Protein AF-I0GVP5-F1 (afdb_monomer_lite)

InterPro domains:
  IPR000847 LysR, HTH, N-terminal domain [PF00126] (1-45)
  IPR000847 LysR, HTH, N-terminal domain [PR00039] (1-12)
  IPR000847 LysR, HTH, N-terminal domain [PR00039] (12-22)
  IPR000847 LysR, HTH, N-terminal domain [PR00039] (22-33)
  IPR000847 LysR, HTH, N-terminal domain [PS50931] (1-41)
  IPR036388 Winged helix-like DNA-binding domain superfamily [G3DSA:1.10.10.10] (1-61)
  IPR036390 Winged helix DNA-binding domain superfamily [SSF46785] (1-61)

Foldseek 3Di:
DCVVCVVVVHDPVVVVVVQVVVCVVVVHHQWDDDDPDIDGDPVVVVVVVVVVVVVVVVVVVVVCVVVVVVVVVVLVVVLVVLLVVLVVVCVVVVHDPVVSVVRSVVVSD

Secondary structure (DSSP, 8-state):
-HHHHHHTTS-HHHHHHHHHHHHHHHTS-SEEEETTEEEE-HHHHHHHHHHHHHHHHHHHHHHHHHHHHHHHHHHHHHHHHHHHHHHHHHHHTT--HHHHHHHHHHS--

Radius of gyration: 29.1 Å; chains: 1; bounding box: 52×28×79 Å

Sequence (109 aa):
MTRAAEKLHISQPSVSQAIRELEEHYGTRLFERLGKKLFLTAAGEELLQYAIILLGFEMNLFRVLDIGSQSFSVMIFTLLTAFMTAWGVGRLLHLDRNTTTLIGAGTGI

Structure (mmCIF, N/CA/C/O backbone):
data_AF-I0GVP5-F1
#
_entry.id   AF-I0GVP5-F1
#
loop_
_atom_site.group_PDB
_atom_site.id
_atom_site.type_symbol
_atom_site.label_atom_id
_atom_site.label_alt_id
_atom_site.label_comp_id
_atom_site.label_asym_id
_atom_site.label_entity_id
_atom_site.label_seq_id
_atom_site.pdbx_PDB_ins_code
_atom_site.Cartn_x
_atom_site.Cartn_y
_atom_site.Cartn_z
_atom_site.occupancy
_atom_site.B_iso_or_equiv
_atom_site.auth_seq_id
_atom_site.auth_comp_id
_atom_site.auth_asym_id
_atom_site.auth_atom_id
_atom_site.pdbx_PDB_model_num
ATOM 1 N N . MET A 1 1 ? -6.704 -0.071 18.753 1.00 82.44 1 MET A N 1
ATOM 2 C CA . MET A 1 1 ? -7.414 0.793 17.784 1.00 82.44 1 MET A CA 1
ATOM 3 C C . MET A 1 1 ? -7.024 2.264 17.900 1.00 82.44 1 MET A C 1
ATOM 5 O O . MET A 1 1 ? -6.628 2.799 16.882 1.00 82.44 1 MET A O 1
ATOM 9 N N . THR A 1 2 ? -7.034 2.907 19.078 1.00 87.62 2 THR A N 1
ATOM 10 C CA . THR A 1 2 ? -6.676 4.344 19.224 1.00 87.62 2 THR A CA 1
ATOM 11 C C . THR A 1 2 ? -5.345 4.723 18.565 1.00 87.62 2 THR A C 1
ATOM 13 O O . THR A 1 2 ? -5.316 5.593 17.707 1.00 87.62 2 THR A O 1
ATOM 16 N N . ARG A 1 3 ? -4.273 3.967 18.840 1.00 90.31 3 ARG A N 1
ATOM 17 C CA . ARG A 1 3 ? -2.958 4.173 18.202 1.00 90.31 3 ARG A CA 1
ATOM 18 C C . ARG A 1 3 ? -2.968 4.043 16.673 1.00 90.31 3 ARG A C 1
ATOM 20 O O . ARG A 1 3 ? -2.137 4.643 16.008 1.00 90.31 3 ARG A O 1
ATOM 27 N N . ALA A 1 4 ? -3.851 3.213 16.113 1.00 90.44 4 ALA A N 1
ATOM 28 C CA . ALA A 1 4 ? -3.961 3.057 14.663 1.00 90.44 4 ALA A CA 1
ATOM 29 C C . ALA A 1 4 ? -4.655 4.273 14.042 1.00 90.44 4 ALA A C 1
ATOM 31 O O . ALA A 1 4 ? -4.191 4.777 13.031 1.00 90.44 4 ALA A O 1
ATOM 32 N N . ALA A 1 5 ? -5.705 4.781 14.692 1.00 93.19 5 ALA A N 1
ATOM 33 C CA . ALA A 1 5 ? -6.401 5.995 14.278 1.00 93.19 5 ALA A CA 1
ATOM 34 C C . ALA A 1 5 ? -5.460 7.214 14.266 1.00 93.19 5 ALA A C 1
ATOM 36 O O . ALA A 1 5 ? -5.410 7.938 13.278 1.00 93.19 5 ALA A O 1
ATOM 37 N N . GLU A 1 6 ? -4.631 7.362 15.306 1.00 94.31 6 GLU A N 1
ATOM 38 C CA . GLU A 1 6 ? -3.583 8.391 15.372 1.00 94.31 6 GLU A CA 1
ATOM 39 C C . GLU A 1 6 ? -2.578 8.273 14.217 1.00 94.31 6 GLU A C 1
ATOM 41 O O . GLU A 1 6 ? -2.311 9.259 13.537 1.00 94.31 6 GLU A O 1
ATOM 46 N N . LYS A 1 7 ? -2.053 7.065 13.957 1.00 94.38 7 LYS A N 1
ATOM 47 C CA . LYS A 1 7 ? -1.100 6.820 12.858 1.00 94.38 7 LYS A CA 1
ATOM 48 C C . LYS A 1 7 ? -1.694 7.050 11.470 1.00 94.38 7 LYS A C 1
ATOM 50 O O . LYS A 1 7 ? -0.967 7.416 10.558 1.00 94.38 7 LYS A O 1
ATOM 55 N N . LEU A 1 8 ? -2.986 6.785 11.311 1.00 93.19 8 LEU A N 1
ATOM 56 C CA . LEU A 1 8 ? -3.711 6.960 10.056 1.00 93.19 8 LEU A CA 1
ATOM 57 C C . LEU A 1 8 ? -4.309 8.369 9.920 1.00 93.19 8 LEU A C 1
ATOM 59 O O . LEU A 1 8 ? -4.978 8.636 8.930 1.00 93.19 8 LEU A O 1
ATOM 63 N N . HIS A 1 9 ? -4.087 9.261 10.895 1.00 93.38 9 HIS A N 1
ATOM 64 C CA . HIS A 1 9 ? -4.650 10.615 10.938 1.00 93.38 9 HIS A CA 1
ATOM 65 C C . HIS A 1 9 ? -6.180 10.661 10.771 1.00 93.38 9 HIS A C 1
ATOM 67 O O . HIS A 1 9 ? -6.728 11.584 10.172 1.00 93.38 9 HIS A O 1
ATOM 73 N N . ILE A 1 10 ? -6.882 9.674 11.333 1.00 94.19 10 ILE A N 1
ATOM 74 C CA . ILE A 1 10 ? -8.347 9.569 11.296 1.00 94.19 10 ILE A CA 1
ATOM 75 C C . ILE A 1 10 ? -8.929 9.378 12.694 1.00 94.19 10 ILE A C 1
ATOM 77 O O . ILE A 1 10 ? -8.227 9.089 13.662 1.00 94.19 10 ILE A O 1
ATOM 81 N N . SER A 1 11 ? -10.248 9.536 12.812 1.00 94.50 11 SER A N 1
ATOM 82 C CA . SER A 1 11 ? -10.936 9.336 14.084 1.00 94.50 11 SER A CA 1
ATOM 83 C C . SER A 1 11 ? -10.988 7.850 14.471 1.00 94.50 11 SER A C 1
ATOM 85 O O . SER A 1 11 ? -11.105 6.957 13.627 1.00 94.50 11 SER A O 1
ATOM 87 N N . GLN A 1 12 ? -10.932 7.563 15.773 1.00 92.00 12 GLN A N 1
ATOM 88 C CA . GLN A 1 12 ? -11.068 6.195 16.282 1.00 92.00 12 GLN A CA 1
ATOM 89 C C . GLN A 1 12 ? -12.420 5.536 15.928 1.00 92.00 12 GLN A C 1
ATOM 91 O O . GLN A 1 12 ? -12.399 4.343 15.601 1.00 92.00 12 GLN A O 1
ATOM 96 N N . PRO A 1 13 ? -13.563 6.257 15.928 1.00 94.12 13 PRO A N 1
ATOM 97 C CA . PRO A 1 13 ? -14.818 5.741 15.386 1.00 94.12 13 PRO A CA 1
ATOM 98 C C . PRO A 1 13 ? -14.712 5.314 13.920 1.00 94.12 13 PRO A C 1
ATOM 100 O O . PRO A 1 13 ? -15.185 4.232 13.594 1.00 94.12 13 PRO A O 1
ATOM 103 N N . SER A 1 14 ? -14.024 6.084 13.066 1.00 94.44 14 SER A N 1
ATOM 104 C CA . SER A 1 14 ? -13.851 5.749 11.642 1.00 94.44 14 SER A CA 1
ATOM 105 C C . SER A 1 14 ? -13.125 4.417 11.445 1.00 94.44 14 SER A C 1
ATOM 107 O O . SER A 1 14 ? -13.581 3.578 10.676 1.00 94.44 14 SER A O 1
ATOM 109 N N . VAL A 1 15 ? -12.037 4.175 12.189 1.00 93.50 15 VAL A N 1
ATOM 110 C CA . VAL A 1 15 ? -11.318 2.884 12.141 1.00 93.50 15 VAL A CA 1
ATOM 111 C C . VAL A 1 15 ? -12.212 1.741 12.613 1.00 93.50 15 VAL A C 1
ATOM 113 O O . VAL A 1 15 ? -12.245 0.678 12.002 1.00 93.50 15 VAL A O 1
ATOM 116 N N . SER A 1 16 ? -12.929 1.946 13.721 1.00 93.31 16 SER A N 1
ATOM 117 C CA . SER A 1 16 ? -13.804 0.912 14.277 1.00 93.31 16 SER A CA 1
ATOM 118 C C . SER A 1 16 ? -14.969 0.588 13.347 1.00 93.31 16 SER A C 1
ATOM 120 O O . SER A 1 16 ? -15.378 -0.567 13.283 1.00 93.31 16 SER A O 1
ATOM 122 N N . GLN A 1 17 ? -15.506 1.594 12.659 1.00 94.81 17 GLN A N 1
ATOM 123 C CA . GLN A 1 17 ? -16.584 1.433 11.698 1.00 94.81 17 GLN A CA 1
ATOM 124 C C . GLN A 1 17 ? -16.106 0.677 10.460 1.00 94.81 17 GLN A C 1
ATOM 126 O O . GLN A 1 17 ? -16.740 -0.305 10.103 1.00 94.81 17 GLN A O 1
ATOM 131 N N . ALA A 1 18 ? -14.959 1.049 9.885 1.00 94.44 18 ALA A N 1
ATOM 132 C CA . ALA A 1 18 ? -14.389 0.343 8.738 1.00 94.44 18 ALA A CA 1
ATOM 133 C C . ALA A 1 18 ? -14.123 -1.142 9.043 1.00 94.44 18 ALA A C 1
ATOM 135 O O . ALA A 1 18 ? -14.433 -2.009 8.233 1.00 94.44 18 ALA A O 1
ATOM 136 N N . ILE A 1 19 ? -13.597 -1.452 10.237 1.00 94.12 19 ILE A N 1
ATOM 137 C CA . ILE A 1 19 ? -13.417 -2.845 10.676 1.00 94.12 19 ILE A CA 1
ATOM 138 C C . ILE A 1 19 ? -14.767 -3.555 10.777 1.00 94.12 19 ILE A C 1
ATOM 140 O O . ILE A 1 19 ? -14.893 -4.671 10.290 1.00 94.12 19 ILE A O 1
ATOM 144 N N . ARG A 1 20 ? -15.775 -2.917 11.382 1.00 94.88 20 ARG A N 1
ATOM 145 C CA . ARG A 1 20 ? -17.097 -3.526 11.546 1.00 94.88 20 ARG A CA 1
ATOM 146 C C . ARG A 1 20 ? -17.784 -3.780 10.205 1.00 94.88 20 ARG A C 1
ATOM 148 O O . ARG A 1 20 ? -18.341 -4.850 10.027 1.00 94.88 20 ARG A O 1
ATOM 155 N N . GLU A 1 21 ? -17.712 -2.841 9.268 1.00 96.50 21 GLU A N 1
ATOM 156 C CA . GLU A 1 21 ? -18.239 -3.015 7.909 1.00 96.50 21 GLU A CA 1
ATOM 157 C C . GLU A 1 21 ? -17.561 -4.192 7.197 1.00 96.50 21 GLU A C 1
ATOM 159 O O . GLU A 1 21 ? -18.227 -4.974 6.524 1.00 96.50 21 GLU A O 1
ATOM 164 N N . LEU A 1 22 ? -16.251 -4.371 7.400 1.00 95.44 22 LEU A N 1
ATOM 165 C CA . LEU A 1 22 ? -15.510 -5.514 6.870 1.00 95.44 22 LEU A CA 1
ATOM 166 C C . LEU A 1 22 ? -15.970 -6.834 7.513 1.00 95.44 22 LEU A C 1
ATOM 168 O O . LEU A 1 22 ? -16.237 -7.807 6.813 1.00 95.44 22 LEU A O 1
ATOM 172 N N . GLU A 1 23 ? -16.105 -6.861 8.839 1.00 95.88 23 GLU A N 1
ATOM 173 C CA . GLU A 1 23 ? -16.599 -8.026 9.584 1.00 95.88 23 GLU A CA 1
ATOM 174 C C .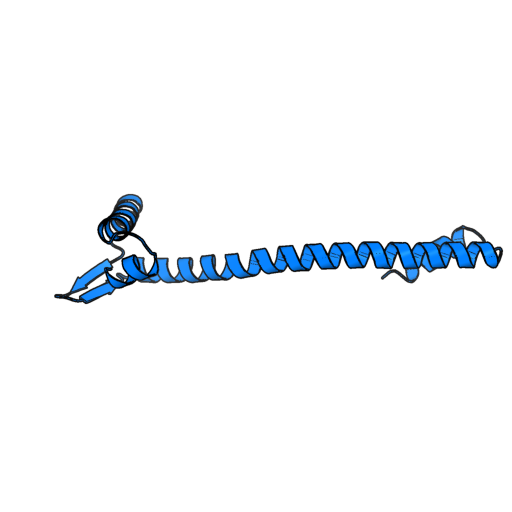 GLU A 1 23 ? -18.041 -8.394 9.193 1.00 95.88 23 GLU A C 1
ATOM 176 O O . GLU A 1 23 ? -18.362 -9.574 9.061 1.00 95.88 23 GLU A O 1
ATOM 181 N N . GLU A 1 24 ? -18.904 -7.400 8.964 1.00 96.69 24 GLU A N 1
ATOM 182 C CA . GLU A 1 24 ? -20.281 -7.582 8.492 1.00 96.69 24 GLU A CA 1
ATOM 183 C C . GLU A 1 24 ? -20.322 -8.091 7.046 1.00 96.69 24 GLU A C 1
ATOM 185 O O . GLU A 1 24 ? -21.066 -9.024 6.752 1.00 96.69 24 GLU A O 1
ATOM 190 N N . HIS A 1 25 ? -19.492 -7.535 6.157 1.00 96.06 25 HIS A N 1
ATOM 191 C CA . HIS A 1 25 ? -19.424 -7.946 4.754 1.00 96.06 25 HIS A CA 1
ATOM 192 C C . HIS A 1 25 ? -18.989 -9.408 4.592 1.00 96.06 25 HIS A C 1
ATOM 194 O O . HIS A 1 25 ? -19.568 -10.140 3.792 1.00 96.06 25 HIS A O 1
ATOM 200 N N . TYR A 1 26 ? -17.993 -9.844 5.369 1.00 93.06 26 TYR A N 1
ATOM 201 C CA . TYR A 1 26 ? -17.478 -11.216 5.324 1.00 93.06 26 TYR A CA 1
ATOM 202 C C . TYR A 1 26 ? -18.146 -12.163 6.333 1.00 93.06 26 TYR A C 1
ATOM 204 O O . TYR A 1 26 ? -17.833 -13.352 6.358 1.00 93.06 26 TYR A O 1
ATOM 212 N N . GLY A 1 27 ? -19.054 -11.662 7.175 1.00 94.88 27 GLY A N 1
ATOM 213 C CA . GLY A 1 27 ? -19.783 -12.457 8.167 1.00 94.88 27 GLY A CA 1
ATOM 214 C C . GLY A 1 27 ? -18.903 -13.102 9.247 1.00 94.88 27 GLY A C 1
ATOM 215 O O . GLY A 1 27 ? -19.324 -14.071 9.879 1.00 94.88 27 GLY A O 1
ATOM 216 N N . THR A 1 28 ? -17.687 -12.599 9.468 1.00 95.19 28 THR A N 1
ATOM 217 C CA . THR A 1 28 ? -16.724 -13.148 10.433 1.00 95.19 28 THR A CA 1
ATOM 218 C C . THR A 1 28 ? -16.067 -12.042 11.243 1.00 95.19 28 THR A C 1
ATOM 220 O O . THR A 1 28 ? -15.851 -10.937 10.752 1.00 95.19 28 THR A O 1
ATOM 223 N N . ARG A 1 29 ? -15.718 -12.336 12.497 1.00 95.81 29 ARG A N 1
ATOM 224 C CA . ARG A 1 29 ? -14.945 -11.405 13.325 1.00 95.81 29 ARG A CA 1
ATOM 225 C C . ARG A 1 29 ? -13.474 -11.512 12.970 1.00 95.81 29 ARG A C 1
ATOM 227 O O . ARG A 1 29 ? -12.925 -12.610 12.952 1.00 95.81 29 ARG A O 1
ATOM 234 N N . LEU A 1 30 ? -12.831 -10.375 12.760 1.00 95.38 30 LEU A N 1
ATOM 235 C CA . LEU A 1 30 ? -11.401 -10.257 12.493 1.00 95.38 30 LEU A CA 1
ATOM 236 C C . LEU A 1 30 ? -10.631 -9.963 13.781 1.00 95.38 30 LEU A C 1
ATOM 238 O O . LEU A 1 30 ? -9.467 -10.339 13.913 1.00 95.38 30 LEU A O 1
ATOM 242 N N . PHE A 1 31 ? -11.294 -9.325 14.750 1.00 95.19 31 PHE A N 1
ATOM 243 C CA . PHE A 1 31 ? -10.710 -9.018 16.048 1.00 95.19 31 PHE A CA 1
ATOM 244 C C . PHE A 1 31 ? -11.558 -9.534 17.210 1.00 95.19 31 PHE A C 1
ATOM 246 O O . PHE A 1 31 ? -12.788 -9.481 17.203 1.00 95.19 31 PHE A O 1
ATOM 253 N N . GLU A 1 32 ? -10.882 -9.936 18.281 1.00 93.69 32 GLU A N 1
ATOM 254 C CA . GLU A 1 32 ? -11.498 -10.290 19.554 1.00 93.69 32 GLU A CA 1
ATOM 255 C C . GLU A 1 32 ? -10.881 -9.505 20.715 1.00 93.69 32 GLU A C 1
ATOM 257 O O . GLU A 1 32 ? -9.739 -9.037 20.668 1.00 93.69 32 GLU A O 1
ATOM 262 N N . ARG A 1 33 ? -11.667 -9.302 21.774 1.00 90.19 33 ARG A N 1
ATOM 263 C CA . ARG A 1 33 ? -11.236 -8.566 22.966 1.00 90.19 33 ARG A CA 1
ATOM 264 C C . ARG A 1 33 ? -11.129 -9.521 24.142 1.00 90.19 33 ARG A C 1
ATOM 266 O O . ARG A 1 33 ? -12.142 -10.028 24.611 1.00 90.19 33 ARG A O 1
ATOM 273 N N . LEU A 1 34 ? -9.917 -9.676 24.668 1.00 89.19 34 LEU A N 1
ATOM 274 C CA .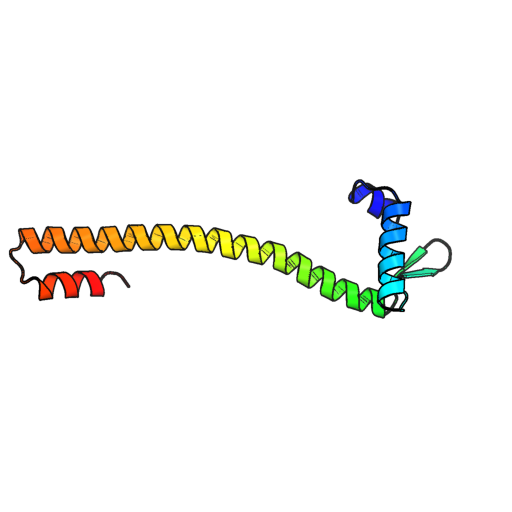 LEU A 1 34 ? -9.673 -10.316 25.959 1.00 89.19 34 LEU A CA 1
ATOM 275 C C . LEU A 1 34 ? -9.280 -9.240 26.978 1.00 89.19 34 LEU A C 1
ATOM 277 O O . LEU A 1 34 ? -8.157 -8.722 26.999 1.00 89.19 34 LEU A O 1
ATOM 281 N N . GLY A 1 35 ? -10.254 -8.858 27.808 1.00 87.94 35 GLY A N 1
ATOM 282 C CA . GLY A 1 35 ? -10.117 -7.777 28.781 1.00 87.94 35 GLY A CA 1
ATOM 283 C C . GLY A 1 35 ? -9.842 -6.430 28.106 1.00 87.94 35 GLY A C 1
ATOM 284 O O . GLY A 1 35 ? -10.645 -5.935 27.318 1.00 87.94 35 GLY A O 1
ATOM 285 N N . LYS A 1 36 ? -8.692 -5.818 28.418 1.00 83.50 36 LYS A N 1
ATOM 286 C CA . LYS A 1 36 ? -8.271 -4.526 27.837 1.00 83.50 36 LYS A CA 1
ATOM 287 C C . LYS A 1 36 ? -7.475 -4.663 26.532 1.00 83.50 36 LYS A C 1
ATOM 289 O O . LYS A 1 36 ? -7.127 -3.644 25.935 1.00 83.50 36 LYS A O 1
ATOM 294 N N . LYS A 1 37 ? -7.148 -5.885 26.103 1.00 86.19 37 LYS A N 1
ATOM 295 C CA . LYS A 1 37 ? -6.322 -6.146 24.917 1.00 86.19 37 LYS A CA 1
ATOM 296 C C . LYS A 1 37 ? 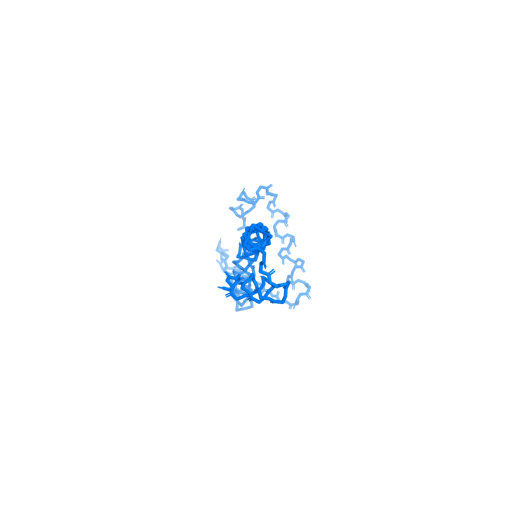-7.182 -6.604 23.737 1.00 86.19 37 LYS A C 1
ATOM 298 O O . LYS A 1 37 ? -8.233 -7.211 23.921 1.00 86.19 37 LYS A O 1
ATOM 303 N N . LEU A 1 38 ? -6.724 -6.264 22.536 1.00 90.94 38 LEU A N 1
ATOM 304 C CA . LEU A 1 38 ? 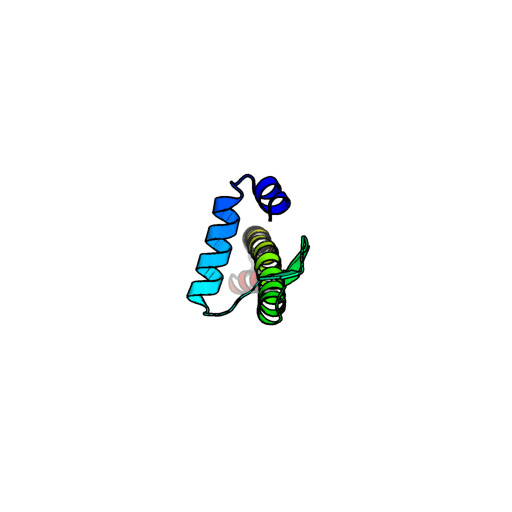-7.333 -6.635 21.261 1.00 90.94 38 LEU A CA 1
ATOM 305 C C . LEU A 1 38 ? -6.407 -7.640 20.574 1.00 90.94 38 LEU A C 1
ATOM 307 O O . LEU A 1 38 ? -5.211 -7.364 20.469 1.00 90.94 38 LEU A O 1
ATOM 311 N N . PHE A 1 39 ? -6.961 -8.757 20.122 1.00 93.81 39 PHE A N 1
ATOM 312 C CA . PHE A 1 39 ? -6.258 -9.834 19.432 1.00 93.81 39 PHE A CA 1
ATOM 313 C C . PHE A 1 39 ? -6.901 -10.088 18.069 1.00 93.81 39 PHE A C 1
ATOM 315 O O . PHE A 1 39 ? -8.048 -9.694 17.844 1.00 93.81 39 PHE A O 1
ATOM 322 N N . LEU A 1 40 ? -6.142 -10.690 17.156 1.00 95.12 40 LEU A N 1
ATOM 323 C CA . LEU A 1 40 ? -6.670 -11.177 15.885 1.00 95.12 40 LEU A CA 1
ATOM 324 C C . LEU A 1 40 ? -7.345 -12.526 16.114 1.00 95.12 40 LEU A C 1
ATOM 326 O O . LEU A 1 40 ? -6.885 -13.323 16.928 1.00 95.12 40 LEU A O 1
ATOM 330 N N . THR A 1 41 ? -8.429 -12.768 15.391 1.00 96.56 41 THR A N 1
ATOM 331 C CA . THR A 1 41 ? -8.988 -14.114 15.238 1.00 96.56 41 THR A CA 1
ATOM 332 C C . THR A 1 41 ? -8.207 -14.870 14.156 1.00 96.56 41 THR A C 1
ATOM 334 O O . THR A 1 41 ? -7.427 -14.265 13.422 1.00 96.56 41 THR A O 1
ATOM 337 N N . ALA A 1 42 ? -8.472 -16.168 13.969 1.00 95.50 42 ALA A N 1
ATOM 338 C CA . ALA A 1 42 ? -7.889 -16.935 12.861 1.00 95.50 42 ALA A CA 1
ATOM 339 C C . ALA A 1 42 ? -8.162 -16.292 11.482 1.00 95.50 42 ALA A C 1
ATOM 341 O O . ALA A 1 42 ? -7.260 -16.174 10.658 1.00 95.50 42 ALA A O 1
ATOM 342 N N . ALA A 1 43 ? -9.385 -15.794 11.260 1.00 95.25 43 ALA A N 1
ATOM 343 C CA . ALA A 1 43 ? -9.733 -15.066 10.038 1.00 95.25 43 ALA A CA 1
ATOM 344 C C . ALA A 1 43 ? -8.986 -13.723 9.929 1.00 95.25 43 ALA A C 1
ATOM 346 O O . ALA A 1 43 ? -8.567 -13.323 8.845 1.00 95.25 43 ALA A O 1
ATOM 347 N N . GLY A 1 44 ? -8.787 -13.030 11.056 1.00 96.38 44 GLY A N 1
ATOM 348 C CA . GLY A 1 44 ? -7.988 -11.807 11.114 1.00 96.38 44 GLY A CA 1
ATOM 349 C C . GLY A 1 44 ? -6.509 -12.036 10.789 1.00 96.38 44 GLY A C 1
ATOM 350 O O . GLY A 1 44 ? -5.897 -11.203 10.123 1.00 96.38 44 GLY A O 1
ATOM 351 N N . GLU A 1 45 ? -5.937 -13.159 11.226 1.00 96.88 45 GLU A N 1
ATOM 352 C CA . GLU A 1 45 ? -4.565 -13.552 10.889 1.00 96.88 45 GLU A CA 1
ATOM 353 C C . GLU A 1 45 ? -4.409 -13.865 9.399 1.00 96.88 45 GLU A C 1
ATOM 355 O O . GLU A 1 45 ? -3.441 -13.419 8.782 1.00 96.88 45 GLU A O 1
ATOM 360 N N . GLU A 1 46 ? -5.369 -14.574 8.802 1.00 96.06 46 GLU A N 1
ATOM 361 C CA . GLU A 1 46 ? -5.360 -14.867 7.366 1.00 96.06 46 GLU A CA 1
ATOM 362 C C . GLU A 1 46 ? -5.472 -13.578 6.535 1.00 96.06 46 GLU A C 1
ATOM 364 O O . GLU A 1 46 ? -4.661 -13.326 5.641 1.00 96.06 46 GLU A O 1
ATOM 369 N N . LEU A 1 47 ? -6.410 -12.695 6.895 1.00 95.69 47 LEU A N 1
ATOM 370 C CA . LEU A 1 47 ? -6.561 -11.393 6.247 1.00 95.69 47 LEU A CA 1
ATOM 371 C C . LEU A 1 47 ? -5.283 -10.550 6.353 1.00 95.69 47 LEU A C 1
ATOM 373 O O . LEU A 1 47 ? -4.900 -9.890 5.386 1.00 95.69 47 LEU A O 1
ATOM 377 N N . LEU A 1 48 ? -4.612 -10.568 7.508 1.00 95.44 48 LEU A N 1
ATOM 378 C CA . LEU A 1 48 ? -3.359 -9.841 7.702 1.00 95.44 48 LEU A CA 1
ATOM 379 C C . LEU A 1 48 ? -2.273 -10.319 6.729 1.00 95.44 48 LEU A C 1
ATOM 381 O O . LEU A 1 48 ? -1.555 -9.484 6.178 1.00 95.44 48 LEU A O 1
ATOM 385 N N . GLN A 1 49 ? -2.162 -11.629 6.487 1.00 96.62 49 GLN A N 1
ATOM 386 C CA . GLN A 1 49 ? -1.198 -12.170 5.523 1.00 96.62 49 GLN A CA 1
ATOM 387 C C . GLN A 1 49 ? -1.465 -11.627 4.115 1.00 96.62 49 GLN A C 1
ATOM 389 O O . GLN A 1 49 ? -0.549 -11.095 3.483 1.00 96.62 49 GLN A O 1
ATOM 394 N N . TYR A 1 50 ? -2.718 -11.673 3.652 1.00 95.19 50 TYR A N 1
ATOM 395 C CA . TYR A 1 50 ? -3.080 -11.121 2.345 1.00 95.19 50 TYR A CA 1
ATOM 396 C C . TYR A 1 50 ? -2.848 -9.610 2.264 1.00 95.19 50 TYR A C 1
ATOM 398 O O . TYR A 1 50 ? -2.306 -9.130 1.270 1.00 95.19 50 TYR A O 1
ATOM 406 N N . ALA A 1 51 ? -3.198 -8.858 3.312 1.00 94.75 51 ALA A N 1
ATOM 407 C CA . ALA A 1 51 ? -2.995 -7.413 3.355 1.00 94.75 51 ALA A CA 1
ATOM 408 C C . ALA A 1 51 ? -1.509 -7.037 3.239 1.00 94.75 51 ALA A C 1
ATOM 410 O O . ALA A 1 51 ? -1.164 -6.123 2.492 1.00 94.75 51 ALA A O 1
ATOM 411 N N . ILE A 1 52 ? -0.617 -7.761 3.928 1.00 94.81 52 ILE A N 1
ATOM 412 C CA . ILE A 1 52 ? 0.836 -7.545 3.839 1.00 94.81 52 ILE A CA 1
ATOM 413 C C . ILE A 1 52 ? 1.341 -7.820 2.420 1.00 94.81 52 ILE A C 1
ATOM 415 O O . ILE A 1 52 ? 2.104 -7.018 1.881 1.00 94.81 52 ILE A O 1
ATOM 419 N N . ILE A 1 53 ? 0.912 -8.929 1.809 1.00 94.38 53 ILE A N 1
ATOM 420 C CA . ILE A 1 53 ? 1.318 -9.290 0.445 1.00 94.38 53 ILE A CA 1
ATOM 421 C C . ILE A 1 53 ? 0.852 -8.221 -0.545 1.00 94.38 53 ILE A C 1
ATOM 423 O O . ILE A 1 53 ? 1.650 -7.755 -1.355 1.00 94.38 53 ILE A O 1
ATOM 427 N N . LEU A 1 54 ? -0.410 -7.799 -0.458 1.00 92.75 54 LEU A N 1
ATOM 428 C CA . LEU A 1 54 ? -0.995 -6.838 -1.388 1.00 92.75 54 LEU A CA 1
ATOM 429 C C . LEU A 1 54 ? -0.322 -5.462 -1.286 1.00 92.75 54 LEU A C 1
ATOM 431 O O . LEU A 1 54 ? 0.105 -4.913 -2.300 1.00 92.75 54 LEU A O 1
ATOM 435 N N . LEU A 1 55 ? -0.143 -4.947 -0.064 1.00 90.56 55 LEU A N 1
ATOM 436 C CA . LEU A 1 55 ? 0.537 -3.669 0.178 1.00 90.56 55 LEU A CA 1
ATOM 437 C C . LEU A 1 55 ? 2.018 -3.719 -0.233 1.00 90.56 55 LEU A C 1
ATOM 439 O O . LEU A 1 55 ? 2.559 -2.753 -0.771 1.00 90.56 55 LEU A O 1
ATOM 443 N N . GLY A 1 56 ? 2.690 -4.851 -0.004 1.00 89.12 56 GLY A N 1
ATOM 444 C CA . GLY A 1 56 ? 4.070 -5.060 -0.444 1.00 89.12 56 GLY A CA 1
ATOM 445 C C . GLY A 1 56 ? 4.207 -5.153 -1.967 1.00 89.12 56 GLY A C 1
ATOM 446 O O . GLY A 1 56 ? 5.194 -4.676 -2.537 1.00 89.12 56 GLY A O 1
ATOM 447 N N . PHE A 1 57 ? 3.214 -5.747 -2.631 1.00 90.19 57 PHE A N 1
ATOM 448 C CA . PHE A 1 57 ? 3.174 -5.865 -4.083 1.00 90.19 57 PHE A CA 1
ATOM 449 C C . PHE A 1 57 ? 2.917 -4.517 -4.755 1.00 90.19 57 PHE A C 1
ATOM 451 O O . PHE A 1 57 ? 3.599 -4.196 -5.723 1.00 90.19 57 PHE A O 1
ATOM 458 N N . GLU A 1 58 ? 2.012 -3.699 -4.216 1.00 83.00 58 GLU A N 1
ATOM 459 C CA . GLU A 1 58 ? 1.721 -2.358 -4.733 1.00 83.00 58 GLU A CA 1
ATOM 460 C C . GLU A 1 58 ? 2.996 -1.503 -4.837 1.00 83.00 58 GLU A C 1
ATOM 462 O O . GLU A 1 58 ? 3.306 -0.964 -5.902 1.00 83.00 58 GLU A O 1
ATOM 467 N N . MET A 1 59 ? 3.814 -1.478 -3.778 1.00 79.75 59 MET A N 1
ATOM 468 C CA . MET A 1 59 ? 5.102 -0.770 -3.783 1.00 79.75 59 MET A CA 1
ATOM 469 C C . MET A 1 59 ? 6.084 -1.292 -4.846 1.00 79.75 59 MET A C 1
ATOM 471 O O . MET A 1 59 ? 6.864 -0.514 -5.402 1.00 79.75 59 MET A O 1
ATOM 475 N N . ASN A 1 60 ? 6.076 -2.598 -5.133 1.00 85.44 60 ASN A N 1
ATOM 476 C CA . ASN A 1 60 ? 6.928 -3.187 -6.168 1.00 85.44 60 ASN A CA 1
ATOM 477 C C . ASN A 1 60 ? 6.410 -2.894 -7.575 1.00 85.44 60 ASN A C 1
ATOM 479 O O . ASN A 1 60 ? 7.203 -2.583 -8.459 1.00 85.44 60 ASN A O 1
ATOM 483 N N . LEU A 1 61 ? 5.098 -2.964 -7.787 1.00 87.56 61 LEU A N 1
ATOM 484 C CA . LEU A 1 61 ? 4.500 -2.802 -9.105 1.00 87.56 61 LEU A CA 1
ATOM 485 C C . LEU A 1 61 ? 4.755 -1.401 -9.666 1.00 87.56 61 LEU A C 1
ATOM 487 O O . LEU A 1 61 ? 5.218 -1.274 -10.798 1.00 87.56 61 LEU A O 1
ATOM 491 N N . PHE A 1 62 ? 4.541 -0.355 -8.861 1.00 85.69 62 PHE A N 1
ATOM 492 C CA . PHE A 1 62 ? 4.843 1.017 -9.278 1.00 85.69 62 PHE A CA 1
ATOM 493 C C . PHE A 1 62 ? 6.321 1.202 -9.627 1.00 85.69 62 PHE A C 1
ATOM 495 O O . PHE A 1 62 ? 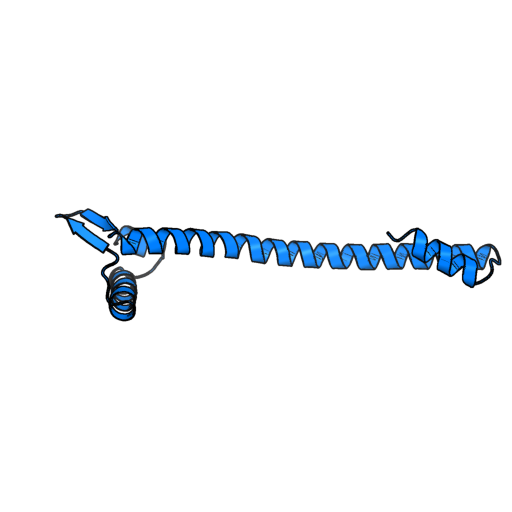6.643 1.837 -10.627 1.00 85.69 62 PHE A O 1
ATOM 502 N N . ARG A 1 63 ? 7.223 0.588 -8.853 1.00 84.25 63 ARG A N 1
ATOM 503 C CA . ARG A 1 63 ? 8.663 0.622 -9.128 1.00 84.25 63 ARG A CA 1
ATOM 504 C C . ARG A 1 63 ? 9.015 -0.082 -10.439 1.00 84.25 63 ARG A C 1
ATOM 506 O O . ARG A 1 63 ? 9.826 0.432 -11.201 1.00 84.25 63 ARG A O 1
ATOM 513 N N . VAL A 1 64 ? 8.426 -1.246 -10.708 1.00 86.56 64 VAL A N 1
ATOM 514 C CA . VAL A 1 64 ? 8.650 -1.990 -11.957 1.00 86.56 64 VAL A CA 1
ATOM 515 C C . VAL A 1 64 ? 8.148 -1.193 -13.160 1.00 86.56 64 VAL A C 1
ATOM 517 O O . VAL A 1 64 ? 8.844 -1.129 -14.169 1.00 86.56 64 VAL A O 1
ATOM 520 N N . LEU A 1 65 ? 6.982 -0.552 -13.052 1.00 86.88 65 LEU A N 1
ATOM 521 C CA . LEU A 1 65 ? 6.441 0.295 -14.117 1.00 86.88 65 LEU A CA 1
ATOM 522 C C . LEU A 1 65 ? 7.319 1.527 -14.377 1.00 86.88 65 LEU A C 1
ATOM 524 O O . LEU A 1 65 ? 7.597 1.841 -15.533 1.00 86.88 65 LEU A O 1
ATOM 528 N N . ASP A 1 66 ? 7.795 2.187 -13.321 1.00 87.31 66 ASP A N 1
ATOM 529 C CA . ASP A 1 66 ? 8.642 3.377 -13.435 1.00 87.31 66 ASP A CA 1
ATOM 530 C C . ASP A 1 66 ? 10.000 3.048 -14.081 1.00 87.31 66 ASP A C 1
ATOM 532 O O . ASP A 1 66 ? 10.360 3.620 -15.115 1.00 87.31 66 ASP A O 1
ATOM 536 N N . ILE A 1 67 ? 10.699 2.028 -13.561 1.00 85.25 67 ILE A N 1
ATOM 537 C CA . ILE A 1 67 ? 11.971 1.537 -14.121 1.00 85.25 67 ILE A CA 1
ATOM 538 C C . ILE A 1 67 ? 11.774 1.010 -15.547 1.00 85.25 67 ILE A C 1
ATOM 540 O O . ILE A 1 67 ? 12.607 1.256 -16.426 1.00 85.25 67 ILE A O 1
ATOM 544 N N . GLY A 1 68 ? 10.670 0.303 -15.799 1.00 83.81 68 GLY A N 1
ATOM 545 C CA . GLY A 1 68 ? 10.314 -0.193 -17.124 1.00 83.81 68 GLY A CA 1
ATOM 546 C C . GLY A 1 68 ? 10.162 0.941 -18.138 1.00 83.81 68 GLY A C 1
ATOM 547 O O . GLY A 1 68 ? 10.703 0.848 -19.240 1.00 83.81 68 GLY A O 1
ATOM 548 N N . SER A 1 69 ? 9.512 2.044 -17.751 1.00 86.44 69 SER A N 1
ATOM 549 C CA . SER A 1 69 ? 9.329 3.211 -18.622 1.00 86.44 69 SER A CA 1
ATOM 550 C C . SER A 1 69 ? 10.657 3.889 -18.985 1.00 86.44 69 SER A C 1
ATOM 552 O O . SER A 1 69 ? 10.897 4.203 -20.155 1.00 86.44 69 SER A O 1
ATOM 554 N N . GLN A 1 70 ? 11.565 4.048 -18.016 1.00 83.81 70 GLN A N 1
ATOM 555 C CA . GLN A 1 70 ? 12.878 4.645 -18.265 1.00 83.81 70 GLN A CA 1
ATOM 556 C C . GLN A 1 70 ? 13.747 3.753 -19.152 1.00 83.81 70 GLN A C 1
ATOM 558 O O . GLN A 1 70 ? 14.358 4.235 -20.108 1.00 83.81 70 GLN A O 1
ATOM 563 N N . SER A 1 71 ? 13.756 2.447 -18.881 1.00 86.19 71 SER A N 1
ATOM 564 C CA . SER A 1 71 ? 14.513 1.465 -19.668 1.00 86.19 71 SER A CA 1
ATOM 565 C C . SER A 1 71 ? 14.048 1.436 -21.125 1.00 86.19 71 SER A C 1
ATOM 567 O O . SER A 1 71 ? 14.866 1.354 -22.041 1.00 86.19 71 SER A O 1
ATOM 569 N N . PHE A 1 72 ? 12.739 1.570 -21.351 1.00 87.06 72 PHE A N 1
ATOM 570 C CA . PHE A 1 72 ? 12.161 1.638 -22.690 1.00 87.06 72 PHE A CA 1
ATOM 571 C C . PHE A 1 72 ? 12.645 2.868 -23.468 1.00 87.06 72 PHE A C 1
ATOM 573 O O . PHE A 1 72 ? 13.024 2.756 -24.635 1.00 87.06 72 PHE A O 1
ATOM 580 N N . SER A 1 73 ? 12.700 4.028 -22.8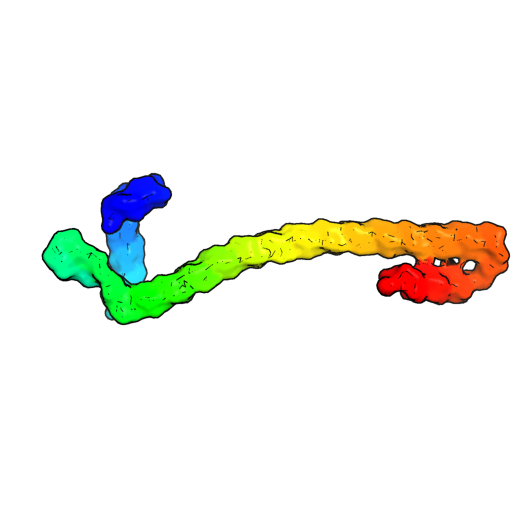07 1.00 85.81 73 SER A N 1
ATOM 581 C CA . SER A 1 73 ? 13.213 5.262 -23.409 1.00 85.81 73 SER A CA 1
ATOM 582 C C . SER A 1 73 ? 14.684 5.120 -23.813 1.00 85.81 73 SER A C 1
ATOM 584 O O . SER A 1 73 ? 15.040 5.362 -24.967 1.00 85.81 73 SER A O 1
ATOM 586 N N . VAL A 1 74 ? 15.537 4.634 -22.903 1.00 87.94 74 VAL A N 1
ATOM 587 C CA . VAL A 1 74 ? 16.969 4.430 -23.176 1.00 87.94 74 VAL A CA 1
ATOM 588 C C . VAL A 1 74 ? 17.176 3.447 -24.330 1.00 87.94 74 VAL A C 1
ATOM 590 O O . VAL A 1 74 ? 17.966 3.724 -25.230 1.00 87.94 74 VAL A O 1
ATOM 593 N N . MET A 1 75 ? 16.435 2.341 -24.367 1.00 88.19 75 MET A N 1
ATOM 594 C CA . MET A 1 75 ? 16.519 1.355 -25.446 1.00 88.19 75 MET A CA 1
ATOM 595 C C . MET A 1 75 ? 16.171 1.956 -26.812 1.00 88.19 75 MET A C 1
ATOM 597 O O . MET A 1 75 ? 16.934 1.773 -27.757 1.00 88.19 75 MET A O 1
ATOM 601 N N . ILE A 1 76 ? 15.087 2.734 -26.918 1.00 88.88 76 ILE A N 1
ATOM 602 C CA . ILE A 1 76 ? 14.725 3.415 -28.172 1.00 88.88 76 ILE A CA 1
ATOM 603 C C . ILE A 1 76 ? 15.828 4.381 -28.609 1.00 88.88 76 ILE A C 1
ATOM 605 O O . ILE A 1 76 ? 16.231 4.357 -29.771 1.00 88.88 76 ILE A O 1
ATOM 609 N N . PHE A 1 77 ? 16.353 5.206 -27.699 1.00 90.38 77 PHE A N 1
ATOM 610 C CA . PHE A 1 77 ? 17.431 6.144 -28.029 1.00 90.38 77 PHE A CA 1
ATOM 611 C C . PHE A 1 77 ? 18.701 5.429 -28.498 1.00 90.38 77 PHE A C 1
ATOM 613 O O . PHE A 1 77 ? 19.323 5.848 -29.477 1.00 90.38 77 PHE A O 1
ATOM 620 N N . THR A 1 78 ? 19.075 4.341 -27.828 1.00 89.25 78 THR A N 1
ATOM 621 C CA . THR A 1 78 ? 20.292 3.583 -28.144 1.00 89.25 78 THR A CA 1
ATOM 622 C C . THR A 1 78 ? 20.141 2.859 -29.481 1.00 89.25 78 THR A C 1
ATOM 624 O O . THR A 1 78 ? 21.036 2.935 -30.322 1.00 89.25 78 THR A O 1
ATOM 627 N N . LEU A 1 79 ? 18.973 2.256 -29.725 1.00 88.12 79 LEU A N 1
ATOM 628 C CA . LEU A 1 79 ? 18.626 1.610 -30.989 1.00 88.12 79 LEU A CA 1
ATOM 629 C C . LEU A 1 79 ? 18.657 2.620 -32.145 1.00 88.12 79 LEU A C 1
ATOM 631 O O . LEU A 1 79 ? 19.340 2.397 -33.142 1.00 88.12 79 LEU A O 1
ATOM 635 N N . LEU A 1 80 ? 17.988 3.768 -32.001 1.00 89.06 80 LEU A N 1
ATOM 636 C CA . LEU A 1 80 ? 17.993 4.825 -33.017 1.00 89.06 80 LEU A CA 1
ATOM 637 C C . LEU A 1 80 ? 19.405 5.340 -33.297 1.00 89.06 80 LEU A C 1
ATOM 639 O O . LEU A 1 80 ? 19.768 5.527 -34.456 1.00 89.06 80 LEU A O 1
ATOM 643 N N . THR A 1 81 ? 20.213 5.531 -32.253 1.00 87.75 81 THR A N 1
ATOM 644 C CA . THR A 1 81 ? 21.608 5.963 -32.395 1.00 87.75 81 THR A CA 1
ATOM 645 C C . THR A 1 81 ? 22.412 4.933 -33.184 1.00 87.75 81 THR A C 1
ATOM 647 O O . THR A 1 81 ? 23.045 5.295 -34.173 1.00 87.75 81 THR A O 1
ATOM 650 N N . ALA A 1 82 ? 22.325 3.648 -32.826 1.00 84.38 82 ALA A N 1
ATOM 651 C CA . ALA A 1 82 ? 23.012 2.567 -33.529 1.00 84.38 82 ALA A CA 1
ATOM 652 C C . ALA A 1 82 ? 22.609 2.489 -35.014 1.00 84.38 82 ALA A C 1
ATOM 654 O O . ALA A 1 82 ? 23.475 2.405 -35.888 1.00 84.38 82 ALA A O 1
ATOM 655 N N . PHE A 1 83 ? 21.313 2.606 -35.319 1.00 84.69 83 PHE A N 1
ATOM 656 C CA . PHE A 1 83 ? 20.815 2.629 -36.698 1.00 84.69 83 PHE A CA 1
ATOM 657 C C . PHE A 1 83 ? 21.291 3.856 -37.482 1.00 84.69 83 PHE A C 1
ATOM 659 O O . PHE A 1 83 ? 21.706 3.721 -38.634 1.00 84.69 83 PHE A O 1
ATOM 666 N N . MET A 1 84 ? 21.265 5.047 -36.877 1.00 85.12 84 MET A N 1
ATOM 667 C CA . MET A 1 84 ? 21.735 6.280 -37.517 1.00 85.12 84 MET A CA 1
ATOM 668 C C . MET A 1 84 ? 23.236 6.223 -37.802 1.00 85.12 84 MET A C 1
ATOM 670 O O . MET A 1 84 ? 23.670 6.596 -38.895 1.00 85.12 84 MET A O 1
ATOM 674 N N . THR A 1 85 ? 24.029 5.705 -36.862 1.00 84.75 85 THR A N 1
ATOM 675 C CA . THR A 1 85 ? 25.467 5.493 -37.051 1.00 84.75 85 THR A CA 1
ATOM 676 C C . THR A 1 85 ? 25.733 4.485 -38.167 1.00 84.75 85 THR A C 1
ATOM 678 O O . THR A 1 85 ? 26.519 4.781 -39.067 1.00 84.75 85 THR A O 1
ATOM 681 N N . ALA A 1 86 ? 25.043 3.340 -38.175 1.00 81.88 86 ALA A N 1
ATOM 682 C CA . ALA A 1 86 ? 25.178 2.341 -39.234 1.00 81.88 86 ALA A CA 1
ATOM 683 C C . ALA A 1 86 ? 24.818 2.923 -40.611 1.00 81.88 86 ALA A C 1
ATOM 685 O O . ALA A 1 86 ? 25.585 2.774 -41.562 1.00 81.88 86 ALA A O 1
ATOM 686 N N . TRP A 1 87 ? 23.701 3.653 -40.713 1.00 82.50 87 TRP A N 1
ATOM 687 C CA . TRP A 1 87 ? 23.273 4.302 -41.954 1.00 82.50 87 TRP A CA 1
ATOM 688 C C . TRP A 1 87 ? 24.270 5.357 -42.449 1.00 82.50 87 TRP A C 1
ATOM 690 O O . TRP A 1 87 ? 24.610 5.378 -43.633 1.00 82.50 87 TRP A O 1
ATOM 700 N N . GLY A 1 88 ? 24.778 6.208 -41.551 1.00 83.19 88 GLY A N 1
ATOM 701 C CA . GLY A 1 88 ? 25.763 7.239 -41.880 1.00 83.19 88 GLY A CA 1
ATOM 702 C C . GLY A 1 88 ? 27.086 6.656 -42.381 1.00 83.19 88 GLY A C 1
ATOM 703 O O . GLY A 1 88 ? 27.596 7.082 -43.418 1.00 83.19 88 GLY A O 1
ATOM 704 N N . VAL A 1 89 ? 27.607 5.636 -41.693 1.00 81.00 89 VAL A N 1
ATOM 705 C CA . VAL A 1 89 ? 28.832 4.925 -42.098 1.00 81.00 89 VAL A CA 1
ATOM 706 C C . VAL A 1 89 ? 28.625 4.180 -43.419 1.00 81.00 89 VAL A C 1
ATOM 708 O O . VAL A 1 89 ? 29.471 4.265 -44.307 1.00 81.00 89 VAL A O 1
ATOM 711 N N . GLY A 1 90 ? 27.480 3.515 -43.596 1.00 76.81 90 GLY A N 1
ATOM 712 C CA . GLY A 1 90 ? 27.131 2.833 -44.845 1.00 76.81 90 GLY A CA 1
ATOM 713 C C . GLY A 1 90 ? 27.083 3.783 -46.042 1.00 76.81 90 GLY A C 1
ATOM 714 O O . GLY A 1 90 ? 27.627 3.474 -47.104 1.00 76.81 90 GLY A O 1
ATOM 715 N N . ARG A 1 91 ? 26.514 4.981 -45.848 1.00 79.75 91 ARG A N 1
ATOM 716 C CA . ARG A 1 91 ? 26.473 6.031 -46.872 1.00 79.75 91 ARG A CA 1
ATOM 717 C C . ARG A 1 91 ? 27.860 6.583 -47.204 1.00 79.75 91 ARG A C 1
ATOM 719 O O . ARG A 1 91 ? 28.119 6.861 -48.370 1.00 79.75 91 ARG A O 1
ATOM 726 N N . LEU A 1 92 ? 28.740 6.733 -46.212 1.00 81.19 92 LEU A N 1
ATOM 727 C CA . LEU A 1 92 ? 30.110 7.216 -46.417 1.00 81.19 92 LEU A CA 1
ATOM 728 C C . LEU A 1 92 ? 30.980 6.197 -47.174 1.00 81.19 92 LEU A C 1
ATOM 730 O O . LEU A 1 92 ? 31.798 6.581 -48.005 1.00 81.19 92 LEU A O 1
ATOM 734 N N . LEU A 1 93 ? 30.783 4.903 -46.910 1.00 81.69 93 LEU A N 1
ATOM 735 C CA . LEU A 1 93 ? 31.564 3.811 -47.500 1.00 81.69 93 LEU A CA 1
ATOM 736 C C . LEU A 1 93 ? 31.001 3.278 -48.832 1.00 81.69 93 LEU A C 1
ATOM 738 O O . LEU A 1 93 ? 31.541 2.309 -49.358 1.00 81.69 93 LEU A O 1
ATOM 742 N N . HIS A 1 94 ? 29.943 3.886 -49.388 1.00 74.69 94 HIS A N 1
ATOM 743 C CA . HIS A 1 94 ? 29.223 3.397 -50.580 1.00 74.69 94 HIS A CA 1
ATOM 744 C C . HIS A 1 94 ? 28.820 1.911 -50.483 1.00 74.69 94 HIS A C 1
ATOM 746 O O . HIS A 1 94 ? 28.836 1.181 -51.475 1.00 74.69 94 HIS A O 1
ATOM 752 N N . LEU A 1 95 ? 28.473 1.448 -49.279 1.00 70.06 95 LEU A N 1
ATOM 753 C CA . LEU A 1 95 ? 28.052 0.069 -49.051 1.00 70.06 95 LEU A CA 1
ATOM 754 C C . LEU A 1 95 ? 26.617 -0.143 -49.552 1.00 70.06 95 LEU A C 1
ATOM 756 O O . LEU A 1 95 ? 25.766 0.743 -49.449 1.00 70.06 95 LEU A O 1
ATOM 760 N N . ASP A 1 96 ? 26.352 -1.335 -50.088 1.00 72.81 96 ASP A N 1
ATOM 761 C CA . ASP A 1 96 ? 25.020 -1.722 -50.548 1.00 72.81 96 ASP A CA 1
ATOM 762 C C . ASP A 1 96 ? 24.001 -1.650 -49.393 1.00 72.81 96 ASP A C 1
ATOM 764 O O . ASP A 1 96 ? 24.306 -2.024 -48.253 1.00 72.81 96 ASP A O 1
ATOM 768 N N . ARG A 1 97 ? 22.785 -1.157 -49.675 1.00 65.94 97 ARG A N 1
ATOM 769 C CA . ARG A 1 97 ? 21.751 -0.902 -48.652 1.00 65.94 97 ARG A CA 1
ATOM 770 C C . ARG A 1 97 ? 21.424 -2.152 -47.833 1.00 65.94 97 ARG A C 1
ATOM 772 O O . ARG A 1 97 ? 21.168 -2.022 -46.637 1.00 65.94 97 ARG A O 1
ATOM 779 N N . ASN A 1 98 ? 21.496 -3.340 -48.439 1.00 68.81 98 ASN A N 1
ATOM 780 C CA . ASN A 1 98 ? 21.266 -4.596 -47.727 1.00 68.81 98 ASN A CA 1
ATOM 781 C C . ASN A 1 98 ? 22.321 -4.855 -46.638 1.00 68.81 98 ASN A C 1
ATOM 783 O O . ASN A 1 98 ? 21.974 -5.305 -45.549 1.00 68.81 98 ASN A O 1
ATOM 787 N N . THR A 1 99 ? 23.590 -4.522 -46.885 1.00 70.12 99 THR A N 1
ATOM 788 C CA . THR A 1 99 ? 24.687 -4.724 -45.923 1.00 70.12 99 THR A CA 1
ATOM 789 C C . THR A 1 99 ? 24.585 -3.754 -44.746 1.00 70.12 99 THR A C 1
ATOM 791 O O . THR A 1 99 ? 24.812 -4.136 -43.601 1.00 70.12 99 THR A O 1
ATOM 794 N N . THR A 1 100 ? 24.183 -2.504 -44.994 1.00 68.19 100 THR A N 1
ATOM 795 C CA . THR A 1 100 ? 23.989 -1.500 -43.934 1.00 68.19 100 THR A CA 1
ATOM 796 C C . THR A 1 100 ? 22.821 -1.843 -43.007 1.00 68.19 100 THR A C 1
ATOM 798 O O . THR A 1 100 ? 22.945 -1.713 -41.788 1.00 68.19 100 THR A O 1
ATOM 801 N N . THR A 1 101 ? 21.703 -2.328 -43.560 1.00 70.50 101 THR A N 1
ATOM 802 C CA . THR A 1 101 ? 20.553 -2.782 -42.764 1.00 70.50 101 THR A CA 1
ATOM 803 C C . THR A 1 101 ? 20.882 -4.044 -41.960 1.00 70.50 101 THR A C 1
ATOM 805 O O . THR A 1 101 ? 20.460 -4.147 -40.810 1.00 70.50 101 THR A O 1
ATOM 808 N N . LEU A 1 102 ? 21.685 -4.964 -42.512 1.00 74.00 102 LEU A N 1
ATOM 809 C CA . LEU A 1 102 ? 22.118 -6.182 -41.818 1.00 74.00 102 LEU A CA 1
ATOM 810 C C . LEU A 1 102 ? 23.056 -5.885 -40.630 1.00 74.00 102 LEU A C 1
ATOM 812 O O . LEU A 1 102 ? 22.898 -6.482 -39.570 1.00 74.00 102 LEU A O 1
ATOM 816 N N . ILE A 1 103 ? 23.992 -4.937 -40.775 1.00 70.38 103 ILE A N 1
ATOM 817 C CA . ILE A 1 103 ? 24.902 -4.526 -39.689 1.00 70.38 103 ILE A CA 1
ATOM 818 C C . ILE A 1 103 ? 24.126 -3.814 -38.574 1.00 70.38 103 ILE A C 1
ATOM 820 O O . ILE A 1 103 ? 24.269 -4.184 -37.415 1.00 70.38 103 ILE A O 1
ATOM 824 N N . GLY A 1 104 ? 23.260 -2.850 -38.910 1.00 67.31 104 GLY A N 1
ATOM 825 C CA . GLY A 1 104 ? 22.468 -2.122 -37.910 1.00 67.31 104 GLY A CA 1
ATOM 826 C C . GLY A 1 104 ? 21.499 -3.013 -37.123 1.00 67.31 104 GLY A C 1
ATOM 827 O O . GLY A 1 104 ? 21.353 -2.838 -35.916 1.00 67.31 104 GLY A O 1
ATOM 828 N N . ALA A 1 105 ? 20.885 -4.007 -37.778 1.00 70.62 105 ALA A N 1
ATOM 829 C CA . ALA A 1 105 ? 20.027 -4.987 -37.110 1.00 70.62 105 ALA A CA 1
ATOM 830 C C . ALA A 1 105 ? 20.818 -5.986 -36.240 1.00 70.62 105 ALA A C 1
ATOM 832 O O . ALA A 1 105 ? 20.297 -6.455 -35.233 1.00 70.62 105 ALA A O 1
ATOM 833 N N . GLY A 1 106 ? 22.068 -6.300 -36.606 1.00 65.19 106 GLY A N 1
ATOM 834 C CA . GLY A 1 106 ? 22.938 -7.220 -35.865 1.00 65.19 106 GLY A CA 1
ATOM 835 C C . GLY A 1 106 ? 23.684 -6.598 -34.679 1.00 65.19 106 GLY A C 1
ATOM 836 O O . GLY A 1 106 ? 24.070 -7.327 -33.773 1.00 65.19 106 GLY A O 1
ATOM 837 N N . THR A 1 107 ? 23.882 -5.274 -34.652 1.00 65.81 107 THR A N 1
ATOM 838 C CA . THR A 1 107 ? 24.573 -4.567 -33.550 1.00 65.81 107 THR A CA 1
ATOM 839 C C . THR A 1 107 ? 23.633 -4.002 -32.481 1.00 65.81 107 THR A C 1
ATOM 841 O O . THR A 1 107 ? 24.109 -3.416 -31.513 1.00 65.81 107 THR A O 1
ATOM 844 N N . GLY A 1 108 ? 22.314 -4.100 -32.678 1.00 59.47 108 GLY A N 1
ATOM 845 C CA . GLY A 1 108 ? 21.287 -3.539 -31.790 1.00 59.47 108 GLY A CA 1
ATOM 846 C C . GLY A 1 108 ? 20.670 -4.520 -30.784 1.00 59.47 108 GLY A C 1
ATOM 847 O O . GLY A 1 108 ? 19.670 -4.160 -30.166 1.00 59.47 108 GLY A O 1
ATOM 848 N N . ILE A 1 109 ? 21.220 -5.734 -30.655 1.00 52.56 109 ILE A N 1
ATOM 849 C CA . ILE A 1 109 ? 20.817 -6.750 -29.664 1.00 52.56 109 ILE A CA 1
ATOM 850 C C . ILE A 1 109 ? 21.831 -6.765 -28.522 1.00 52.56 109 ILE A C 1
ATOM 852 O O . ILE A 1 109 ? 23.044 -6.754 -28.831 1.00 52.56 109 ILE A O 1
#

pLDDT: mean 86.86, std 9.4, range [52.56, 96.88]

Organism: Selenomonas ruminantium subsp. lactilytica (strain NBRC 103574 / TAM6421) (NCBI:txid927704)